Protein AF-A0A951Q3Y9-F1 (afdb_monomer_lite)

Radius of gyration: 18.18 Å; chains: 1; bounding box: 40×38×55 Å

Secondary structure (DSSP, 8-state):
-PPPPHHHHHHHHHHHHHHHHH-HHHHT-----SS-HHHHHHHHHHHHHHHHHHTS---------

Foldseek 3Di:
DDDPDVLVVLVVQLVVLVVCVVDVVNVPDPDDDPADSVNVNVVSVVVNVVVVVVPDPPPDPPPDD

pLDDT: mean 88.38, std 14.24, range [50.81, 98.5]

Sequence (65 aa):
MSHPNLHTLIDAAQLIIEEIAKHPDYQALDYQPDLTIVDAQTALCYSKCELESNQQPLIIPKASM

Organism: NCBI:txid287848

Structure (mmCIF, N/CA/C/O backbone):
data_AF-A0A951Q3Y9-F1
#
_entry.id   AF-A0A951Q3Y9-F1
#
loop_
_atom_site.group_PDB
_atom_site.id
_atom_site.type_symbol
_atom_site.label_atom_id
_atom_site.label_alt_id
_atom_site.label_comp_id
_atom_site.label_asym_id
_atom_site.label_entity_id
_atom_site.label_seq_id
_atom_site.pdbx_PDB_ins_code
_atom_site.Cartn_x
_atom_site.Cartn_y
_atom_site.Cartn_z
_atom_site.occupancy
_atom_site.B_iso_or_equiv
_atom_site.auth_seq_id
_atom_site.auth_comp_id
_atom_site.auth_asym_id
_atom_site.auth_atom_id
_atom_site.pdbx_PDB_model_num
ATOM 1 N N . MET A 1 1 ? -19.695 -18.606 9.675 1.00 60.28 1 MET A N 1
ATOM 2 C CA . MET A 1 1 ? -18.266 -18.280 9.870 1.00 60.28 1 MET A CA 1
ATOM 3 C C . MET A 1 1 ? -18.181 -16.818 10.263 1.00 60.28 1 MET A C 1
ATOM 5 O O . MET A 1 1 ? -18.906 -16.031 9.671 1.00 60.28 1 MET A O 1
ATOM 9 N N . SER A 1 2 ? -17.401 -16.463 11.284 1.00 81.75 2 SER A N 1
ATOM 10 C CA . SER A 1 2 ? -17.199 -15.059 11.659 1.00 81.75 2 SER A CA 1
ATOM 11 C C . SER A 1 2 ? -16.204 -14.411 10.703 1.00 81.75 2 SER A C 1
ATOM 13 O O . SER A 1 2 ? -15.185 -15.017 10.372 1.00 81.75 2 SER A O 1
ATOM 15 N N . HIS A 1 3 ? -16.490 -13.188 10.271 1.00 86.12 3 HIS A N 1
ATOM 16 C CA . HIS A 1 3 ? -15.533 -12.413 9.491 1.00 86.12 3 HIS A CA 1
ATOM 17 C C . HIS A 1 3 ? -14.327 -12.018 10.361 1.00 86.12 3 HIS A C 1
ATOM 19 O O . HIS A 1 3 ? -14.505 -11.784 11.562 1.00 86.12 3 HIS A O 1
ATOM 25 N N . PRO A 1 4 ? -13.111 -11.945 9.787 1.00 89.69 4 PRO A N 1
ATOM 26 C CA . PRO A 1 4 ? -11.962 -11.357 10.463 1.00 89.69 4 PRO A CA 1
ATOM 27 C C . PRO A 1 4 ? -12.251 -9.921 10.908 1.00 89.69 4 PRO A C 1
ATOM 29 O O . PRO A 1 4 ? -13.085 -9.229 10.323 1.00 89.69 4 PRO A O 1
ATOM 32 N N . ASN A 1 5 ? -11.541 -9.467 11.939 1.00 93.06 5 ASN A N 1
ATOM 33 C CA . ASN A 1 5 ? -11.644 -8.090 12.400 1.00 93.06 5 ASN A CA 1
ATOM 34 C C . ASN A 1 5 ? -11.241 -7.119 11.274 1.00 93.06 5 ASN A C 1
ATOM 36 O O . ASN A 1 5 ? -10.211 -7.312 10.627 1.00 93.06 5 ASN A O 1
ATOM 40 N N . LEU A 1 6 ? -12.041 -6.071 11.057 1.00 95.00 6 LEU A N 1
ATOM 41 C CA . LEU A 1 6 ? -11.800 -5.108 9.983 1.00 95.00 6 LEU A CA 1
ATOM 42 C C . LEU A 1 6 ? -10.472 -4.347 10.146 1.00 95.00 6 LEU A C 1
ATOM 44 O O . LEU A 1 6 ? -9.815 -4.108 9.139 1.00 95.00 6 LEU A O 1
ATOM 48 N N . HIS A 1 7 ? -10.017 -4.055 11.372 1.00 95.56 7 HIS A N 1
ATOM 49 C CA . HIS A 1 7 ? -8.680 -3.481 11.596 1.00 95.56 7 HIS A CA 1
ATOM 50 C C . HIS A 1 7 ? -7.592 -4.401 11.053 1.00 95.56 7 HIS A C 1
ATOM 52 O O . HIS A 1 7 ? -6.725 -3.958 10.312 1.00 95.56 7 HIS A O 1
ATOM 58 N N . THR A 1 8 ? -7.679 -5.700 11.354 1.00 95.50 8 THR A N 1
ATOM 59 C CA . THR A 1 8 ? -6.704 -6.684 10.870 1.00 95.50 8 THR A CA 1
ATOM 60 C C . THR A 1 8 ? -6.681 -6.752 9.344 1.00 95.50 8 THR A C 1
ATOM 62 O O . THR A 1 8 ? -5.613 -6.898 8.756 1.00 95.50 8 THR A O 1
ATOM 65 N N . LEU A 1 9 ? -7.841 -6.629 8.692 1.00 97.62 9 LEU A N 1
ATOM 66 C CA . LEU A 1 9 ? -7.922 -6.595 7.231 1.00 97.62 9 LEU A CA 1
ATOM 67 C C . LEU A 1 9 ? -7.298 -5.319 6.652 1.00 97.62 9 LEU A C 1
ATOM 69 O O . LEU A 1 9 ? -6.575 -5.404 5.663 1.00 97.62 9 LEU A O 1
ATOM 73 N N . ILE A 1 10 ? -7.547 -4.159 7.267 1.00 97.62 10 ILE A N 1
ATOM 74 C CA . ILE A 1 10 ? -6.975 -2.877 6.834 1.00 97.62 10 ILE A CA 1
ATOM 75 C C . ILE A 1 10 ? -5.453 -2.869 7.018 1.00 97.62 10 ILE A C 1
ATOM 77 O O . ILE A 1 10 ? -4.741 -2.504 6.086 1.00 97.62 10 ILE A O 1
ATOM 81 N N . ASP A 1 11 ? -4.949 -3.332 8.163 1.00 96.62 11 ASP A N 1
ATOM 82 C CA . ASP A 1 11 ? -3.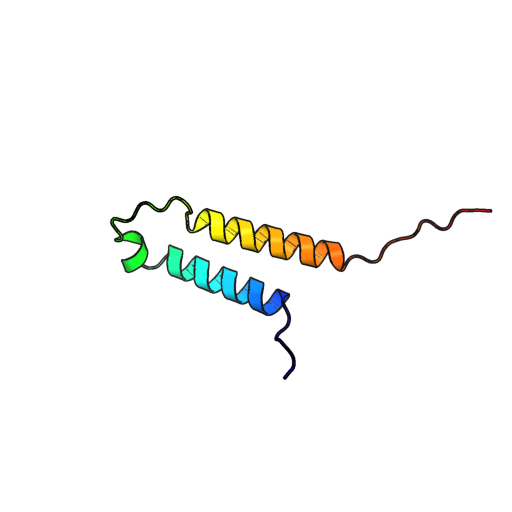509 -3.408 8.439 1.00 96.62 11 ASP A CA 1
ATOM 83 C C . ASP A 1 11 ? -2.798 -4.346 7.453 1.00 96.62 11 ASP A C 1
ATOM 85 O O . ASP A 1 11 ? -1.751 -4.011 6.897 1.00 96.62 11 ASP A O 1
ATOM 89 N N . ALA A 1 12 ? -3.393 -5.513 7.180 1.00 98.06 12 ALA A N 1
ATOM 90 C CA . ALA A 1 12 ? -2.858 -6.447 6.194 1.00 98.06 12 ALA A CA 1
ATOM 91 C C . ALA A 1 12 ? -2.851 -5.842 4.782 1.00 98.06 12 ALA A C 1
ATOM 93 O O . ALA A 1 12 ? -1.875 -6.002 4.049 1.00 98.06 12 ALA A O 1
ATOM 94 N N . ALA A 1 13 ? -3.913 -5.128 4.400 1.00 98.38 13 ALA A N 1
ATOM 95 C CA . ALA A 1 13 ? -3.986 -4.463 3.105 1.00 98.38 13 ALA A CA 1
ATOM 96 C C . ALA A 1 13 ? -2.932 -3.353 2.969 1.00 98.38 13 ALA A C 1
ATOM 98 O O . ALA A 1 13 ? -2.289 -3.271 1.925 1.00 98.38 13 ALA A O 1
ATOM 99 N N . GLN A 1 14 ? -2.701 -2.549 4.013 1.00 98.19 14 GLN A N 1
ATOM 100 C CA . GLN A 1 14 ? -1.657 -1.516 4.012 1.00 98.19 14 GLN A CA 1
ATOM 101 C C . GLN A 1 14 ? -0.278 -2.131 3.767 1.00 98.19 14 GLN A C 1
ATOM 103 O O . GLN A 1 14 ? 0.421 -1.699 2.852 1.00 98.19 14 GLN A O 1
ATOM 108 N N . LEU A 1 15 ? 0.062 -3.198 4.497 1.00 98.06 15 LEU A N 1
ATOM 109 C CA . LEU A 1 15 ? 1.326 -3.913 4.313 1.00 98.06 15 LEU A CA 1
ATOM 110 C C . LEU A 1 15 ? 1.485 -4.431 2.876 1.00 98.06 15 LEU A C 1
ATOM 112 O O . LEU A 1 15 ? 2.524 -4.231 2.253 1.00 98.06 15 LEU A O 1
ATOM 116 N N . ILE A 1 16 ? 0.454 -5.082 2.331 1.00 98.50 16 ILE A N 1
ATOM 117 C CA . ILE A 1 16 ? 0.497 -5.633 0.968 1.00 98.50 16 ILE A CA 1
ATOM 118 C C . ILE A 1 16 ? 0.706 -4.519 -0.060 1.00 98.50 16 ILE A C 1
ATOM 120 O O . ILE A 1 16 ? 1.529 -4.658 -0.962 1.00 98.50 16 ILE A O 1
ATOM 124 N N . ILE A 1 17 ? -0.020 -3.410 0.072 1.00 97.94 17 ILE A N 1
ATOM 125 C CA . ILE A 1 17 ? 0.083 -2.278 -0.849 1.00 97.94 17 ILE A CA 1
ATOM 126 C C . ILE A 1 17 ? 1.469 -1.625 -0.769 1.00 97.94 17 ILE A C 1
ATOM 128 O O . ILE A 1 17 ? 2.034 -1.266 -1.801 1.00 97.94 17 ILE A O 1
ATOM 132 N N . GLU A 1 18 ? 2.056 -1.507 0.420 1.00 97.31 18 GLU A N 1
ATOM 133 C CA . GLU A 1 18 ? 3.432 -1.023 0.574 1.00 97.31 18 GLU A CA 1
ATOM 134 C C . GLU A 1 18 ? 4.458 -1.929 -0.112 1.00 97.31 18 GLU A C 1
ATOM 136 O O . GLU A 1 18 ? 5.386 -1.429 -0.750 1.00 97.31 18 GLU A O 1
ATOM 141 N N . GLU A 1 19 ? 4.294 -3.247 -0.019 1.00 98.44 19 GLU A N 1
ATOM 142 C CA . GLU A 1 19 ? 5.193 -4.191 -0.684 1.00 98.44 19 GLU A CA 1
ATOM 143 C C . GLU A 1 19 ? 5.019 -4.175 -2.207 1.00 98.44 19 GLU A C 1
ATOM 145 O O . GLU A 1 19 ? 6.014 -4.203 -2.931 1.00 98.44 19 GLU A O 1
ATOM 150 N N . ILE A 1 20 ? 3.788 -4.022 -2.712 1.00 96.88 20 ILE A N 1
ATOM 151 C CA . ILE A 1 20 ? 3.538 -3.816 -4.148 1.00 96.88 20 ILE A CA 1
ATOM 152 C C . ILE A 1 20 ? 4.237 -2.537 -4.628 1.00 96.88 20 ILE A C 1
ATOM 154 O O . ILE A 1 20 ? 4.914 -2.568 -5.653 1.00 96.88 20 ILE A O 1
ATOM 158 N N . ALA A 1 21 ? 4.152 -1.435 -3.876 1.00 95.94 21 ALA A N 1
ATOM 159 C CA . ALA A 1 21 ? 4.784 -0.163 -4.244 1.00 95.94 21 ALA A CA 1
ATOM 160 C C . ALA A 1 21 ? 6.317 -0.261 -4.378 1.00 95.94 21 ALA A C 1
ATOM 162 O O . ALA A 1 21 ? 6.928 0.453 -5.181 1.00 95.94 21 ALA A O 1
ATOM 163 N N . LYS A 1 22 ? 6.947 -1.146 -3.597 1.00 97.06 22 LYS A N 1
ATOM 164 C CA . LYS A 1 22 ? 8.397 -1.402 -3.623 1.00 97.06 22 LYS A CA 1
ATOM 165 C C . LYS A 1 22 ? 8.804 -2.440 -4.672 1.00 97.06 22 LYS A C 1
ATOM 167 O O . LYS A 1 22 ? 9.997 -2.586 -4.933 1.00 97.06 22 LYS A O 1
ATOM 172 N 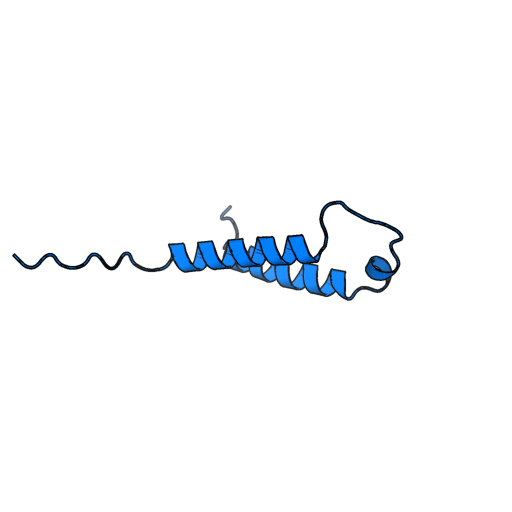N . HIS A 1 23 ? 7.854 -3.174 -5.250 1.00 97.94 23 HIS A N 1
ATOM 173 C CA . HIS A 1 23 ? 8.160 -4.289 -6.135 1.00 97.94 23 HIS A CA 1
ATOM 174 C C . HIS A 1 23 ? 8.679 -3.795 -7.498 1.00 97.94 23 HIS A C 1
ATOM 176 O O . HIS A 1 23 ? 8.021 -2.964 -8.131 1.00 97.94 23 HIS A O 1
ATOM 182 N N . PRO A 1 24 ? 9.809 -4.323 -8.010 1.00 97.25 24 PRO A N 1
ATOM 183 C CA . PRO A 1 24 ? 10.386 -3.873 -9.279 1.00 97.25 24 PRO A CA 1
ATOM 184 C C . PRO A 1 24 ? 9.425 -4.062 -10.458 1.00 97.25 24 PRO A C 1
ATOM 186 O O . PRO A 1 24 ? 9.311 -3.174 -11.295 1.00 97.25 24 PRO A O 1
ATOM 189 N N . ASP A 1 25 ? 8.669 -5.165 -10.487 1.00 97.50 25 ASP A N 1
ATOM 190 C CA . ASP A 1 25 ? 7.692 -5.407 -11.557 1.00 97.50 25 ASP A CA 1
ATOM 191 C C . ASP A 1 25 ? 6.572 -4.363 -11.578 1.00 97.50 25 ASP A C 1
ATOM 193 O O . ASP A 1 25 ? 6.127 -3.990 -12.655 1.00 97.50 25 ASP A O 1
ATOM 197 N N . TYR A 1 26 ? 6.141 -3.860 -10.412 1.00 95.19 26 TYR A N 1
ATOM 198 C CA . TYR A 1 26 ? 5.152 -2.781 -10.336 1.00 95.19 26 TYR A CA 1
ATOM 199 C C . TYR A 1 26 ? 5.746 -1.458 -10.836 1.00 95.19 26 TYR A C 1
ATOM 201 O O . TYR A 1 26 ? 5.105 -0.739 -11.595 1.00 95.19 26 TYR A O 1
ATOM 209 N N . GLN A 1 27 ? 6.995 -1.160 -10.469 1.00 94.12 27 GLN A N 1
ATOM 210 C CA . GLN A 1 27 ? 7.703 0.048 -10.912 1.00 94.12 27 GLN A CA 1
ATOM 211 C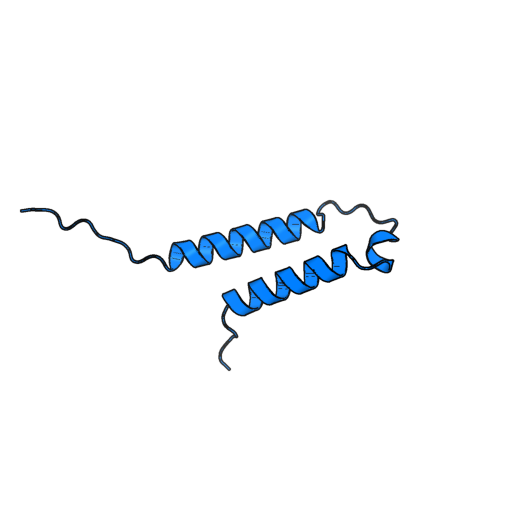 C . GLN A 1 27 ? 8.015 0.050 -12.414 1.00 94.12 27 GLN A C 1
ATOM 213 O O . GLN A 1 27 ? 8.151 1.114 -13.012 1.00 94.12 27 GLN A O 1
ATOM 218 N N . ALA A 1 28 ? 8.137 -1.132 -13.018 1.00 96.69 28 ALA A N 1
ATOM 219 C CA . ALA A 1 28 ? 8.386 -1.307 -14.444 1.00 96.69 28 ALA A CA 1
ATOM 220 C C . ALA A 1 28 ? 7.106 -1.290 -15.299 1.00 96.69 28 ALA A C 1
ATOM 222 O O . ALA A 1 28 ? 7.205 -1.369 -16.525 1.00 96.69 28 ALA A O 1
ATOM 223 N N . LEU A 1 29 ? 5.917 -1.210 -14.688 1.00 94.56 29 LEU A N 1
ATOM 224 C CA . LEU A 1 29 ? 4.668 -1.117 -15.437 1.00 94.56 29 LEU A CA 1
ATOM 225 C C . LEU A 1 29 ? 4.620 0.199 -16.219 1.00 94.56 29 LEU A C 1
ATOM 227 O O . LEU A 1 29 ? 4.596 1.280 -15.636 1.00 94.56 29 LEU A O 1
ATOM 231 N N . ASP A 1 30 ? 4.497 0.102 -17.541 1.00 92.50 30 ASP A N 1
ATOM 232 C CA . ASP A 1 30 ? 4.109 1.227 -18.397 1.00 92.50 30 ASP A CA 1
ATOM 233 C C . ASP A 1 30 ? 2.582 1.396 -18.360 1.00 92.50 30 ASP A C 1
ATOM 235 O O . ASP A 1 30 ? 1.860 1.187 -19.336 1.00 92.50 30 ASP A O 1
ATOM 239 N N . TYR A 1 31 ? 2.074 1.645 -17.154 1.00 87.12 31 TYR A N 1
ATOM 240 C CA . TYR A 1 31 ? 0.654 1.742 -16.858 1.00 87.12 31 TYR A CA 1
ATOM 241 C C . TYR A 1 31 ? 0.384 3.012 -16.058 1.00 87.12 31 TYR A C 1
ATOM 243 O O . TYR A 1 31 ? 0.912 3.198 -14.963 1.00 87.12 31 TYR A O 1
ATOM 251 N N . GLN A 1 32 ? -0.464 3.880 -16.608 1.00 85.50 32 GLN A N 1
ATOM 252 C CA . GLN A 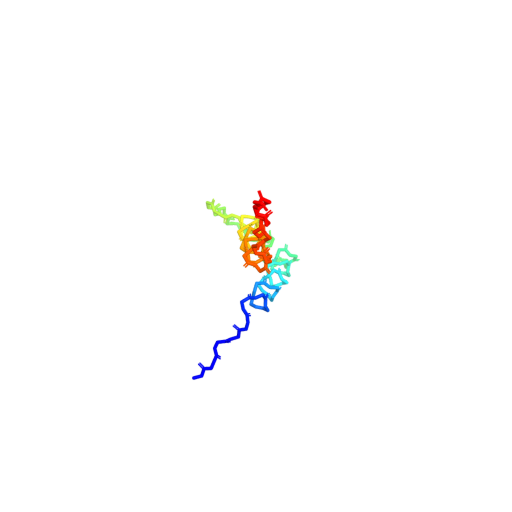1 32 ? -0.917 5.113 -15.968 1.00 85.50 32 GLN A CA 1
ATOM 253 C C . GLN A 1 32 ? -2.405 4.984 -15.621 1.00 85.50 32 GLN A C 1
ATOM 255 O O . GLN A 1 32 ? -3.253 5.297 -16.457 1.00 85.50 32 GLN A O 1
ATOM 260 N N . PRO A 1 33 ? -2.741 4.464 -14.429 1.00 89.81 33 PRO A N 1
ATOM 261 C CA . PRO A 1 33 ? -4.125 4.379 -13.989 1.00 89.81 33 PRO A CA 1
ATOM 262 C C . PRO A 1 33 ? -4.677 5.746 -13.571 1.00 89.81 33 PRO A C 1
ATOM 264 O O . PRO A 1 33 ? -3.936 6.607 -13.102 1.00 89.81 33 PRO A O 1
ATOM 267 N N . ASP A 1 34 ? -6.004 5.882 -13.615 1.00 94.56 34 ASP A N 1
ATOM 268 C CA . ASP A 1 34 ? -6.721 7.015 -13.009 1.00 94.56 34 ASP A CA 1
ATOM 269 C C . ASP A 1 34 ? -6.594 7.043 -11.474 1.00 94.56 34 ASP A C 1
ATOM 271 O O . ASP A 1 34 ? -6.730 8.095 -10.855 1.00 94.56 34 ASP A O 1
ATOM 275 N N . LEU A 1 35 ? -6.348 5.878 -10.859 1.00 93.69 35 LEU A N 1
ATOM 276 C CA . LEU A 1 35 ? -6.129 5.710 -9.423 1.00 93.69 35 LEU A CA 1
ATOM 277 C C . LEU A 1 35 ? -4.775 5.057 -9.168 1.00 93.69 35 LEU A C 1
ATOM 279 O O . LEU A 1 35 ? -4.475 3.972 -9.667 1.00 93.69 35 LEU A O 1
ATOM 283 N N . THR A 1 36 ? -3.970 5.712 -8.352 1.00 94.00 36 THR A N 1
ATOM 284 C CA . THR A 1 36 ? -2.616 5.300 -8.010 1.00 94.00 36 THR A CA 1
ATOM 285 C C . THR A 1 36 ? -2.591 4.403 -6.775 1.00 94.00 36 THR A C 1
ATOM 287 O O . THR A 1 36 ? -3.536 4.322 -5.989 1.00 94.00 36 THR A O 1
ATOM 290 N N . ILE A 1 37 ? -1.448 3.757 -6.546 1.00 94.62 37 ILE A N 1
ATOM 291 C CA . ILE A 1 37 ? -1.207 3.033 -5.295 1.00 94.62 37 ILE A CA 1
AT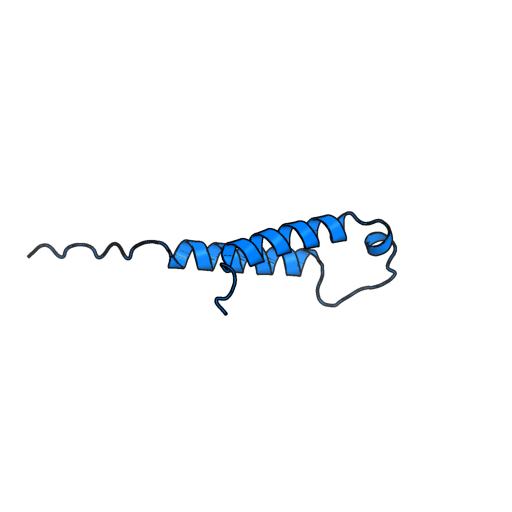OM 292 C C . ILE A 1 37 ? -1.240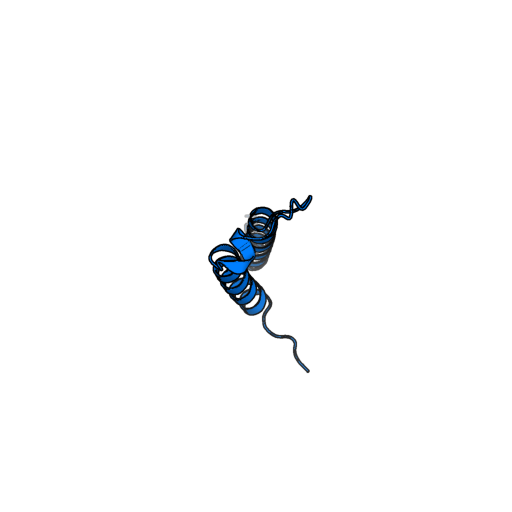 3.956 -4.068 1.00 94.62 37 ILE A C 1
ATOM 294 O O . ILE A 1 37 ? -1.616 3.518 -2.983 1.00 94.62 37 ILE A O 1
ATOM 298 N N . VAL A 1 38 ? -0.913 5.241 -4.251 1.00 93.94 38 VAL A N 1
ATOM 299 C CA . VAL A 1 38 ? -1.021 6.265 -3.206 1.00 93.94 38 VAL A CA 1
ATOM 300 C C . VAL A 1 38 ? -2.489 6.502 -2.856 1.00 93.94 38 VAL A C 1
ATOM 302 O O . VAL A 1 38 ? -2.825 6.535 -1.676 1.00 93.94 38 VAL A O 1
ATOM 305 N N . ASP A 1 39 ? -3.384 6.555 -3.845 1.00 97.50 39 ASP A N 1
ATOM 306 C CA . ASP A 1 39 ? -4.825 6.702 -3.594 1.00 97.50 39 ASP A CA 1
ATOM 307 C C . ASP A 1 39 ? -5.377 5.524 -2.781 1.00 97.50 39 ASP A C 1
ATOM 309 O O . ASP A 1 39 ? -6.171 5.708 -1.854 1.00 97.50 39 ASP A O 1
ATOM 313 N N . ALA A 1 40 ? -4.906 4.307 -3.065 1.00 97.38 40 ALA A N 1
ATOM 314 C CA . ALA A 1 40 ? -5.279 3.124 -2.296 1.00 97.38 40 ALA A CA 1
ATOM 315 C C . ALA A 1 40 ? -4.770 3.187 -0.840 1.00 97.38 40 ALA A C 1
ATOM 317 O O . ALA A 1 40 ? -5.521 2.878 0.089 1.00 97.38 40 ALA A O 1
ATOM 318 N N . GLN A 1 41 ? -3.530 3.640 -0.617 1.00 97.44 41 GLN A N 1
ATOM 319 C CA . GLN A 1 41 ? -2.990 3.872 0.731 1.00 97.44 41 GLN A CA 1
ATOM 320 C C . GLN A 1 41 ? -3.815 4.917 1.492 1.00 97.44 41 GLN A C 1
ATOM 322 O O . GLN A 1 41 ? -4.170 4.703 2.655 1.00 97.44 41 GLN A O 1
ATOM 327 N N . THR A 1 42 ? -4.173 6.021 0.834 1.00 97.75 42 THR A N 1
ATOM 328 C CA . THR A 1 42 ? -5.010 7.077 1.411 1.00 97.75 42 THR A CA 1
ATOM 329 C C . THR A 1 42 ? -6.393 6.553 1.796 1.00 97.75 42 THR A C 1
ATOM 331 O O . THR A 1 42 ? -6.845 6.799 2.915 1.00 97.75 42 THR A O 1
ATOM 334 N N . ALA A 1 43 ? -7.044 5.771 0.931 1.00 98.19 43 ALA A N 1
ATOM 335 C CA . ALA A 1 43 ? -8.350 5.180 1.221 1.00 98.19 43 ALA A CA 1
ATOM 336 C C . ALA A 1 43 ? -8.318 4.245 2.444 1.00 98.19 43 ALA A C 1
ATOM 338 O O . ALA A 1 43 ? -9.226 4.280 3.282 1.00 98.19 43 ALA A O 1
ATOM 339 N N . LEU A 1 44 ? -7.259 3.440 2.589 1.00 98.12 44 LEU A N 1
ATOM 340 C CA . LEU A 1 44 ? -7.072 2.583 3.764 1.00 98.12 44 LEU A CA 1
ATOM 341 C C . LEU A 1 44 ? -6.803 3.396 5.033 1.00 98.12 44 LEU A C 1
ATOM 343 O O . LEU A 1 44 ? -7.330 3.058 6.090 1.00 98.12 44 LEU A O 1
ATOM 347 N N . CYS A 1 45 ? -6.025 4.476 4.932 1.00 97.12 45 CYS A N 1
ATOM 348 C CA . CYS A 1 45 ? -5.777 5.387 6.048 1.00 97.12 45 CYS A CA 1
ATOM 349 C C . CYS A 1 45 ? -7.087 6.000 6.561 1.00 97.12 45 CYS A C 1
ATOM 351 O O . CYS A 1 45 ? -7.393 5.884 7.745 1.00 97.12 45 CYS A O 1
ATOM 353 N N . TYR A 1 46 ? -7.920 6.546 5.669 1.00 97.56 46 TYR A N 1
ATOM 354 C CA . TYR A 1 46 ? -9.224 7.089 6.057 1.00 97.56 46 TYR A CA 1
ATOM 355 C C . TYR A 1 46 ? -10.155 6.025 6.635 1.00 97.56 46 TYR A C 1
ATOM 357 O O . TYR A 1 46 ? -10.808 6.274 7.644 1.00 97.56 46 TYR A O 1
ATOM 365 N N . SER A 1 47 ? -10.162 4.820 6.063 1.00 97.19 47 SER A N 1
ATOM 366 C CA . SER A 1 47 ? -10.947 3.705 6.602 1.00 97.19 47 SER A CA 1
ATOM 367 C C . SER A 1 47 ? -10.524 3.346 8.029 1.00 97.19 47 SER A C 1
ATOM 369 O O . SER A 1 47 ? -11.378 3.081 8.873 1.00 97.19 47 SER A O 1
ATOM 371 N N . LYS A 1 48 ? -9.215 3.362 8.314 1.00 96.44 48 LYS A N 1
ATOM 372 C CA . LYS A 1 48 ? -8.673 3.115 9.653 1.00 96.44 48 LYS A CA 1
ATOM 373 C C . LYS A 1 48 ? -9.051 4.227 10.627 1.00 96.44 48 LYS A C 1
ATOM 375 O O . LYS A 1 48 ? -9.570 3.928 11.696 1.00 96.44 48 LYS A O 1
ATOM 380 N N . CYS A 1 49 ? -8.871 5.487 10.232 1.00 94.81 49 CYS A N 1
ATOM 381 C CA . CYS A 1 49 ? -9.237 6.637 11.056 1.00 94.81 49 CYS A CA 1
ATOM 382 C C . CYS A 1 49 ? -10.723 6.621 11.429 1.00 94.81 49 CYS A C 1
ATOM 384 O O . CYS A 1 49 ? -11.055 6.742 12.604 1.00 94.81 49 CYS A O 1
ATOM 386 N N . GLU A 1 50 ? -11.617 6.404 10.462 1.00 96.06 50 GLU A N 1
ATOM 387 C CA . GLU A 1 50 ? -13.058 6.319 10.727 1.00 96.06 50 GLU A CA 1
ATOM 388 C C . GLU A 1 50 ? -13.392 5.163 11.676 1.00 96.06 50 GLU A C 1
ATOM 390 O O . GLU A 1 50 ? -14.252 5.284 12.550 1.00 96.06 50 GLU A O 1
ATOM 395 N N . LEU A 1 51 ? -12.710 4.027 11.535 1.00 94.19 51 LEU A N 1
ATOM 396 C CA . LEU A 1 51 ? -12.931 2.872 12.396 1.00 94.19 51 LEU A CA 1
ATOM 397 C C . LEU A 1 51 ? -12.472 3.135 13.838 1.00 94.19 51 LEU A C 1
ATOM 399 O O . LEU A 1 51 ? -13.182 2.774 14.776 1.00 94.19 51 LEU A O 1
ATOM 403 N N . GLU A 1 52 ? -11.335 3.804 14.014 1.00 92.00 52 GLU A N 1
ATOM 404 C CA . GLU A 1 52 ? -10.805 4.224 15.316 1.00 92.00 52 GLU A CA 1
ATOM 405 C C . GLU A 1 52 ? -11.691 5.301 15.967 1.00 92.00 52 GLU A C 1
ATOM 407 O O . GLU A 1 52 ? -11.981 5.232 17.164 1.00 92.00 52 GLU A O 1
ATOM 412 N N . SER A 1 53 ? -12.197 6.259 15.184 1.00 88.88 53 SER A N 1
ATOM 413 C CA . SER A 1 53 ? -13.134 7.291 15.645 1.00 88.88 53 SER A CA 1
ATOM 414 C C . SER A 1 53 ? -14.478 6.707 16.082 1.00 88.88 53 SER A C 1
ATOM 416 O O . SER A 1 53 ? -14.999 7.091 17.127 1.00 88.88 53 SER A O 1
ATOM 418 N N . ASN A 1 54 ? -15.016 5.728 15.351 1.00 84.31 54 ASN A N 1
ATOM 419 C CA . ASN A 1 54 ? -16.261 5.041 15.720 1.00 84.31 54 ASN A CA 1
ATOM 420 C C . ASN A 1 54 ? -16.130 4.172 16.982 1.00 84.31 54 ASN A C 1
ATOM 422 O O . ASN A 1 54 ? -17.138 3.783 17.573 1.00 84.31 54 ASN A O 1
ATOM 426 N N . GLN A 1 55 ? -14.904 3.854 17.404 1.00 70.00 55 GLN A N 1
ATOM 427 C CA . GLN A 1 55 ? -14.635 3.127 18.645 1.00 70.00 55 GLN A CA 1
ATOM 428 C C . GLN A 1 55 ? -14.449 4.045 19.860 1.00 70.00 55 GLN A C 1
ATOM 430 O O . GLN A 1 55 ? -14.357 3.546 20.985 1.00 70.00 55 GLN A O 1
ATOM 435 N N . GLN A 1 56 ? -14.433 5.370 19.682 1.00 64.25 56 GLN A N 1
ATOM 436 C CA . GLN A 1 56 ? -14.415 6.294 20.812 1.00 64.25 56 GLN A CA 1
ATOM 437 C C . GLN A 1 56 ? -15.771 6.254 21.539 1.00 64.25 56 GLN A C 1
ATOM 439 O O . GLN A 1 56 ? -16.818 6.399 20.904 1.00 64.25 56 GLN A O 1
ATOM 444 N N . PRO A 1 57 ? -15.797 6.072 22.875 1.00 61.62 57 PRO A N 1
ATOM 445 C CA . PRO A 1 57 ? -17.038 6.167 23.626 1.00 61.62 57 PRO A CA 1
ATOM 446 C C . PRO A 1 57 ? -17.640 7.556 23.419 1.00 61.62 57 PRO A C 1
ATOM 448 O O . PRO A 1 57 ? -16.952 8.558 23.610 1.00 61.62 57 PRO A O 1
ATOM 451 N N . LEU A 1 58 ? -18.930 7.622 23.079 1.00 60.84 58 LEU A N 1
ATOM 452 C CA . LEU A 1 58 ? -19.703 8.858 23.152 1.00 60.84 58 LEU A CA 1
ATOM 453 C C . LEU A 1 58 ? -19.627 9.368 24.597 1.00 60.84 58 LEU A C 1
ATOM 455 O O . LEU A 1 58 ? -20.354 8.896 25.472 1.00 60.84 58 LEU A O 1
ATOM 459 N N . ILE A 1 59 ? -18.724 10.308 24.870 1.00 61.34 59 ILE A N 1
ATOM 460 C CA . ILE A 1 59 ? -18.700 11.030 26.137 1.00 61.34 59 ILE A CA 1
ATOM 461 C C . ILE A 1 59 ? -19.925 11.940 26.105 1.00 61.34 59 ILE A C 1
ATOM 463 O O . ILE A 1 59 ? -19.864 13.064 25.619 1.00 61.34 59 ILE A O 1
ATOM 467 N N . ILE A 1 60 ? -21.067 11.432 26.569 1.00 62.31 60 ILE A N 1
ATOM 468 C CA . ILE A 1 60 ? -22.255 12.252 26.791 1.00 62.31 60 ILE A CA 1
ATOM 469 C C . ILE A 1 60 ? -21.901 13.192 27.950 1.00 62.31 60 ILE A C 1
ATOM 471 O O . ILE A 1 60 ? -21.668 12.704 29.063 1.00 62.31 60 ILE A O 1
ATOM 475 N N . PRO A 1 61 ? -21.837 14.521 27.746 1.00 55.59 61 PRO A N 1
ATOM 476 C CA . PRO A 1 61 ? -21.656 15.440 28.853 1.00 55.59 61 PRO A CA 1
ATOM 477 C C . PRO A 1 61 ? -22.871 15.282 29.760 1.00 55.59 61 PRO A C 1
ATOM 479 O O . PRO A 1 61 ? -24.010 15.474 29.330 1.00 55.59 61 PRO A O 1
ATOM 482 N N . LYS A 1 62 ? -22.635 14.887 31.012 1.00 50.81 62 LYS A N 1
ATOM 483 C CA . LYS A 1 62 ? -23.666 14.856 32.046 1.00 50.81 62 LYS A CA 1
ATOM 484 C C . LYS A 1 62 ? -24.227 16.272 32.156 1.00 50.81 62 LYS A C 1
ATOM 486 O O . LYS A 1 62 ? -23.547 17.157 32.668 1.00 50.81 62 LYS A O 1
ATOM 491 N N . ALA A 1 63 ? -25.429 16.491 31.629 1.00 61.44 63 ALA A N 1
ATOM 492 C CA . ALA A 1 63 ? -26.159 17.725 31.848 1.00 61.44 63 ALA A CA 1
ATOM 493 C C . ALA A 1 63 ? -26.330 17.883 33.363 1.00 61.44 63 ALA A C 1
ATOM 495 O O . ALA A 1 63 ? -27.011 17.078 34.000 1.00 61.44 63 ALA A O 1
ATOM 496 N N . SER A 1 64 ? -25.639 18.864 33.942 1.00 57.88 64 SER A N 1
ATOM 497 C CA . SER A 1 64 ? -25.913 19.317 35.299 1.00 57.88 64 SER A CA 1
ATOM 498 C C . SER A 1 64 ? -27.338 19.864 35.323 1.00 57.88 64 SER A C 1
ATOM 500 O O . SER A 1 64 ? -27.609 20.896 34.709 1.00 57.88 64 SER A O 1
ATOM 502 N N . MET A 1 65 ? -28.229 19.141 35.999 1.00 51.00 65 MET A N 1
ATOM 503 C CA . MET A 1 65 ? -29.435 19.693 36.614 1.00 51.00 65 MET A CA 1
ATOM 504 C C . MET A 1 65 ? -29.189 19.853 38.106 1.00 51.00 65 MET A C 1
ATOM 506 O O . MET A 1 65 ? -28.508 18.965 38.673 1.00 51.00 65 MET A O 1
#